Protein AF-A0A7J4LS23-F1 (afdb_monomer_lite)

Foldseek 3Di:
DDDDDPDPPPPDADDLVNLVVLLVCLVPDLDQDDDDPCNVVNLVVVLVVLVVVLVVPVVDDDDPVVNVVSVVSSVVSVVSVVSSVVSNVVSVVVVD

Sequence (96 aa):
MAETPSKQEKEWHISYELLFEILRREKNREDLQQLEPDFFGSVFDYLNTLYTELRQMHEEPNSDDEIEKIQLKIQNLKKMVRDLYSRREKKLVGLA

Secondary structure (DSSP, 8-state):
---------------HHHHHHHHHHHHH-SSPPP--TTHHHHHHHHHHHHHHHHHHHHHS---HHHHHHHHHHHHHHHHHHHHHHHHHHHHHHHT-

pLDDT: mean 85.57, std 15.62, range [40.94, 96.81]

Structure (mmCIF, N/CA/C/O backbone):
data_AF-A0A7J4LS23-F1
#
_entry.id   AF-A0A7J4LS23-F1
#
loop_
_atom_site.group_PDB
_atom_site.id
_atom_site.type_symbol
_atom_site.label_atom_id
_atom_site.label_alt_id
_atom_site.label_comp_id
_atom_site.label_asym_id
_atom_site.label_entity_id
_atom_site.label_seq_id
_atom_site.pdbx_PDB_ins_code
_atom_site.Cartn_x
_atom_site.Cartn_y
_atom_site.Cartn_z
_atom_site.occupancy
_atom_site.B_iso_or_equiv
_atom_site.auth_seq_id
_atom_site.auth_comp_id
_atom_site.auth_asym_id
_atom_site.auth_atom_id
_atom_site.pdbx_PDB_model_num
ATOM 1 N N . MET A 1 1 ? -44.861 1.113 -9.446 1.00 45.44 1 MET A N 1
ATOM 2 C CA . MET A 1 1 ? -43.799 0.135 -9.120 1.00 45.44 1 MET A CA 1
ATOM 3 C C . MET A 1 1 ? -42.531 0.946 -8.949 1.00 45.44 1 MET A C 1
ATOM 5 O O . MET A 1 1 ? -42.288 1.800 -9.786 1.00 45.44 1 MET A O 1
ATOM 9 N N . ALA A 1 2 ? -41.865 0.814 -7.803 1.00 44.03 2 ALA A N 1
ATOM 10 C CA . ALA A 1 2 ? -40.810 1.725 -7.371 1.00 44.03 2 ALA A CA 1
ATOM 11 C C . ALA A 1 2 ? -39.610 1.698 -8.328 1.00 44.03 2 ALA A C 1
ATOM 13 O O . ALA A 1 2 ? -39.076 0.631 -8.623 1.00 44.03 2 ALA A O 1
ATOM 14 N N . GLU A 1 3 ? -39.203 2.876 -8.792 1.00 44.34 3 GLU A N 1
ATOM 15 C CA . GLU A 1 3 ? -37.918 3.096 -9.443 1.00 44.34 3 GLU A CA 1
ATOM 16 C C . GLU A 1 3 ? -36.834 2.938 -8.374 1.00 44.34 3 GLU A C 1
ATOM 18 O O . GLU A 1 3 ? -36.706 3.754 -7.461 1.00 44.34 3 GLU A O 1
ATOM 23 N N . THR A 1 4 ? -36.090 1.838 -8.434 1.00 49.94 4 THR A N 1
ATOM 24 C CA . THR A 1 4 ? -34.881 1.668 -7.630 1.00 49.94 4 THR A CA 1
ATOM 25 C C . THR A 1 4 ? -33.860 2.700 -8.117 1.00 49.94 4 THR A C 1
ATOM 27 O O . THR A 1 4 ? -33.508 2.661 -9.299 1.00 49.94 4 THR A O 1
ATOM 30 N N . PRO A 1 5 ? -33.368 3.626 -7.276 1.00 46.44 5 PRO A N 1
ATOM 31 C CA . PRO A 1 5 ? -32.369 4.580 -7.721 1.00 46.44 5 PRO A CA 1
ATOM 32 C C . PRO A 1 5 ? -31.074 3.827 -8.036 1.00 46.44 5 PRO A C 1
ATOM 34 O O . PRO A 1 5 ? -30.532 3.101 -7.199 1.00 46.44 5 PRO A O 1
ATOM 37 N N . SER A 1 6 ? -30.621 4.001 -9.278 1.00 40.94 6 SER A N 1
ATOM 38 C CA . SER A 1 6 ? -29.304 3.621 -9.778 1.00 40.94 6 SER A CA 1
ATOM 39 C C . SER A 1 6 ? -28.237 4.016 -8.756 1.00 40.94 6 SER A C 1
ATOM 41 O O . SER A 1 6 ? -28.058 5.200 -8.456 1.00 40.94 6 SER A O 1
ATOM 43 N N . LYS A 1 7 ? -27.561 3.015 -8.177 1.00 45.06 7 LYS A N 1
ATOM 44 C CA . LYS A 1 7 ? -26.350 3.241 -7.390 1.00 45.06 7 LYS A CA 1
ATOM 45 C C . LYS A 1 7 ? -25.340 3.862 -8.341 1.00 45.06 7 LYS A C 1
ATOM 47 O O . LYS A 1 7 ? -24.823 3.179 -9.214 1.00 45.06 7 LYS A O 1
ATOM 52 N N . GLN A 1 8 ? -25.096 5.156 -8.172 1.00 43.16 8 GLN A N 1
ATOM 53 C CA . GLN A 1 8 ? -23.963 5.828 -8.782 1.00 43.16 8 GLN A CA 1
ATOM 54 C C . GLN A 1 8 ? -22.708 5.051 -8.379 1.00 43.16 8 GLN A C 1
ATOM 56 O O . GLN A 1 8 ? -22.311 5.072 -7.212 1.00 43.16 8 GLN A O 1
ATOM 61 N N . GLU A 1 9 ? -22.137 4.316 -9.330 1.00 43.31 9 GLU A N 1
ATOM 62 C CA . GLU A 1 9 ? -20.807 3.737 -9.220 1.00 43.31 9 GLU A CA 1
ATOM 63 C C . GLU A 1 9 ? -19.846 4.915 -9.078 1.00 43.31 9 GLU A C 1
ATOM 65 O O . GLU A 1 9 ? -19.485 5.587 -10.042 1.00 43.31 9 GLU A O 1
ATOM 70 N N . LYS A 1 10 ? -19.523 5.263 -7.831 1.00 48.62 10 LYS A N 1
ATOM 71 C CA . LYS A 1 10 ? -18.436 6.190 -7.551 1.00 48.62 10 LYS A CA 1
ATOM 72 C C . LYS A 1 10 ? -17.182 5.515 -8.080 1.00 48.62 10 LYS A C 1
ATOM 74 O O . LYS A 1 10 ? -16.758 4.504 -7.530 1.00 48.62 10 LYS A O 1
ATOM 79 N N . GLU A 1 11 ? -16.629 6.076 -9.145 1.00 53.56 11 GLU A N 1
ATOM 80 C CA . GLU A 1 11 ? -15.353 5.677 -9.719 1.00 53.56 11 GLU A CA 1
ATOM 81 C C . GLU A 1 11 ? -14.256 5.891 -8.663 1.00 53.56 11 GLU A C 1
ATOM 83 O O . GLU A 1 11 ? -13.698 6.977 -8.496 1.00 53.56 11 GLU A O 1
ATOM 88 N N . TRP A 1 12 ? -14.017 4.867 -7.850 1.00 60.59 12 TRP A N 1
ATOM 89 C CA . TRP A 1 12 ? -13.024 4.888 -6.791 1.00 60.59 12 TRP A CA 1
ATOM 90 C C . TRP A 1 12 ? -11.712 4.344 -7.349 1.00 60.59 12 TRP A C 1
ATOM 92 O O . TRP A 1 12 ? -11.537 3.141 -7.512 1.00 60.59 12 TRP A O 1
ATOM 102 N N . HIS A 1 13 ? -10.778 5.245 -7.644 1.00 73.94 13 HIS A N 1
ATOM 103 C CA . HIS A 1 13 ? -9.447 4.878 -8.114 1.00 73.94 13 HIS A CA 1
ATOM 104 C C . HIS A 1 13 ? -8.442 4.955 -6.968 1.00 73.94 13 HIS A C 1
ATOM 106 O O . HIS A 1 13 ? -8.238 6.0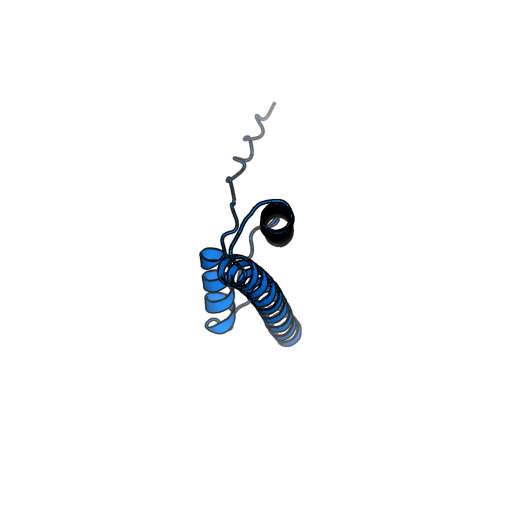14 -6.368 1.00 73.94 13 HIS A O 1
ATOM 112 N N . ILE A 1 14 ? -7.781 3.834 -6.672 1.00 85.44 14 ILE A N 1
ATOM 113 C CA . ILE A 1 14 ? -6.695 3.819 -5.696 1.00 85.44 14 ILE A CA 1
ATOM 114 C C . ILE A 1 14 ? -5.412 4.367 -6.305 1.00 85.44 14 ILE A C 1
ATOM 116 O O . ILE A 1 14 ? -4.941 3.922 -7.346 1.00 85.44 14 ILE A O 1
ATOM 120 N N . SER A 1 15 ? -4.824 5.324 -5.593 1.00 88.88 15 SER A N 1
ATOM 121 C CA . SER A 1 15 ? -3.487 5.841 -5.845 1.00 88.88 15 SER A CA 1
ATOM 122 C C . SER A 1 15 ? -2.591 5.596 -4.633 1.00 88.88 15 SER A C 1
ATOM 124 O O . SER A 1 15 ? -3.058 5.364 -3.512 1.00 88.88 15 SER A O 1
ATOM 126 N N . TYR A 1 16 ? -1.277 5.680 -4.848 1.00 87.56 16 TYR A N 1
ATOM 127 C CA . TYR A 1 16 ? -0.298 5.600 -3.765 1.00 87.56 16 TYR A CA 1
ATOM 128 C C . TYR A 1 16 ? -0.563 6.650 -2.669 1.00 87.56 16 TYR A C 1
ATOM 130 O O . TYR A 1 16 ? -0.513 6.340 -1.480 1.00 87.56 16 TYR A O 1
ATOM 138 N N . GLU A 1 17 ? -0.896 7.878 -3.070 1.00 89.44 17 GLU A N 1
ATOM 139 C CA . GLU A 1 17 ? -1.211 8.992 -2.169 1.00 89.44 17 GLU A CA 1
ATOM 140 C C . GLU A 1 17 ? -2.480 8.726 -1.357 1.00 89.44 17 GLU A C 1
ATOM 142 O O . GLU A 1 17 ? -2.496 8.928 -0.142 1.00 89.44 17 GLU A O 1
ATOM 147 N N . LEU A 1 18 ? -3.528 8.207 -2.004 1.00 91.38 18 LEU A N 1
ATOM 148 C CA . LEU A 1 18 ? -4.779 7.875 -1.331 1.00 91.38 18 LEU A CA 1
ATOM 149 C C . LEU A 1 18 ? -4.572 6.774 -0.286 1.00 91.38 18 LEU A C 1
ATOM 151 O O . LEU A 1 18 ? -5.047 6.896 0.842 1.00 91.38 18 LEU A O 1
ATOM 155 N N . LEU A 1 19 ? -3.824 5.721 -0.629 1.00 91.69 19 LEU A N 1
ATOM 156 C CA . LEU A 1 19 ? -3.503 4.647 0.310 1.00 91.69 19 LEU A CA 1
ATOM 157 C C . LEU A 1 19 ? -2.685 5.163 1.501 1.00 91.69 19 LEU A C 1
ATOM 159 O O . LEU A 1 19 ? -2.936 4.764 2.642 1.00 91.69 19 LEU A O 1
ATOM 163 N N . PHE A 1 20 ? -1.738 6.068 1.252 1.00 91.44 20 PHE A N 1
ATOM 164 C CA . PHE A 1 20 ? -0.972 6.715 2.311 1.00 91.44 20 PHE A CA 1
ATOM 165 C C . PHE A 1 20 ? -1.875 7.530 3.245 1.00 91.44 20 PHE A C 1
ATOM 167 O O . PHE A 1 20 ? -1.781 7.387 4.465 1.00 91.44 20 PHE A O 1
ATOM 174 N N . GLU A 1 21 ? -2.784 8.338 2.699 1.00 91.94 21 GLU A N 1
ATOM 175 C CA . GLU A 1 21 ? -3.723 9.138 3.487 1.00 91.94 21 GLU A CA 1
ATOM 176 C C . GLU A 1 21 ? -4.698 8.267 4.292 1.00 91.94 21 GLU A C 1
ATOM 178 O O . GLU A 1 21 ? -4.956 8.549 5.464 1.00 91.94 21 GLU A O 1
ATOM 183 N N . ILE A 1 22 ? -5.181 7.160 3.722 1.00 92.25 22 ILE A N 1
ATOM 184 C CA . ILE A 1 22 ? -6.013 6.180 4.436 1.00 92.25 22 ILE A CA 1
ATOM 185 C C . ILE A 1 22 ? -5.235 5.567 5.602 1.00 92.25 22 ILE A C 1
ATOM 187 O O . ILE A 1 22 ? -5.715 5.574 6.737 1.00 92.25 22 ILE A O 1
ATOM 191 N N . LEU A 1 23 ? -4.005 5.106 5.361 1.00 92.88 23 LEU A N 1
ATOM 192 C CA . LEU A 1 23 ? -3.146 4.565 6.412 1.00 92.88 23 LEU A CA 1
ATOM 193 C C . LEU A 1 23 ? -2.837 5.608 7.494 1.00 92.88 23 LEU A C 1
ATOM 195 O O . LEU A 1 23 ? -2.814 5.285 8.681 1.00 92.88 23 LEU A O 1
ATOM 199 N N . ARG A 1 24 ? -2.600 6.864 7.110 1.00 93.19 24 ARG A N 1
ATOM 200 C CA . ARG A 1 24 ? -2.361 7.973 8.039 1.00 93.19 24 ARG A CA 1
ATOM 201 C C . ARG A 1 24 ? -3.582 8.241 8.917 1.00 93.19 24 ARG A C 1
ATOM 203 O O . ARG A 1 24 ? -3.431 8.412 10.125 1.00 93.19 24 ARG A O 1
ATOM 210 N N . ARG A 1 25 ? -4.787 8.243 8.344 1.00 92.44 25 ARG A N 1
ATOM 211 C CA . ARG A 1 25 ? -6.039 8.378 9.106 1.00 92.44 25 ARG A CA 1
ATOM 212 C C . ARG A 1 25 ? -6.233 7.207 10.060 1.00 92.44 25 ARG A C 1
ATOM 214 O O . ARG A 1 25 ? -6.521 7.439 11.228 1.00 92.44 25 ARG A O 1
ATOM 221 N N . GLU A 1 26 ? -5.987 5.981 9.602 1.00 91.19 26 GLU A N 1
ATOM 222 C CA . GLU A 1 26 ? -6.050 4.784 10.448 1.00 91.19 26 GLU A CA 1
ATOM 223 C C . GLU A 1 26 ? -5.057 4.852 11.619 1.00 91.19 26 GLU A C 1
ATOM 225 O O . GLU A 1 26 ? -5.357 4.386 12.715 1.00 91.19 26 GLU A O 1
ATOM 230 N N . LYS A 1 27 ? -3.878 5.451 11.406 1.00 89.44 27 LYS A N 1
ATOM 231 C CA . LYS A 1 27 ? -2.851 5.659 12.438 1.00 89.44 27 LYS A CA 1
ATOM 232 C C . LYS A 1 27 ? -3.248 6.686 13.494 1.00 89.44 27 LYS A C 1
ATOM 234 O O . LYS A 1 27 ? -2.961 6.466 14.664 1.00 89.44 27 LYS A O 1
ATOM 239 N N . ASN A 1 28 ? -3.830 7.803 13.070 1.00 90.56 28 ASN A N 1
ATOM 240 C CA . ASN A 1 28 ? -4.020 8.975 13.928 1.00 90.56 28 ASN A CA 1
ATOM 241 C C . ASN A 1 28 ? -5.352 8.978 14.679 1.00 90.56 28 ASN A C 1
ATOM 243 O O . ASN A 1 28 ? -5.527 9.762 15.605 1.00 90.56 28 ASN A O 1
ATOM 247 N N . ARG A 1 29 ? -6.302 8.153 14.245 1.00 88.31 29 ARG A N 1
ATOM 248 C CA . ARG A 1 29 ? -7.626 8.038 14.848 1.00 88.31 29 ARG A CA 1
ATOM 249 C C . ARG A 1 29 ? -7.707 6.766 15.672 1.00 88.31 29 ARG A C 1
ATOM 251 O O . ARG A 1 29 ? -7.214 5.731 15.227 1.00 88.31 29 ARG A O 1
ATOM 258 N N . GLU A 1 30 ? -8.314 6.835 16.849 1.00 81.50 30 GLU A N 1
ATOM 259 C CA . GLU A 1 30 ? -8.515 5.659 17.704 1.00 81.50 30 GLU A CA 1
ATOM 260 C C . GLU A 1 30 ? -9.660 4.785 17.181 1.00 81.50 30 GLU A C 1
ATOM 262 O O . GLU A 1 30 ? -9.567 3.559 17.202 1.00 81.50 30 GLU A O 1
ATOM 267 N N . ASP A 1 31 ? -10.688 5.408 16.602 1.00 84.38 31 ASP A N 1
ATOM 268 C CA . ASP A 1 31 ? -11.825 4.740 15.985 1.00 84.38 31 ASP A CA 1
ATOM 269 C C . ASP A 1 31 ? -11.440 4.007 14.691 1.00 84.38 31 ASP A C 1
ATOM 271 O O . ASP A 1 31 ? -10.549 4.415 13.927 1.00 84.38 31 ASP A O 1
ATOM 275 N N . LEU A 1 32 ? -12.127 2.890 14.442 1.00 86.94 32 LEU A N 1
ATOM 276 C CA . LEU A 1 32 ? -11.991 2.122 13.211 1.00 86.94 32 LEU A CA 1
ATOM 277 C C . LEU A 1 32 ? -12.553 2.936 12.045 1.00 86.94 32 LEU A C 1
ATOM 279 O O . LEU A 1 32 ? -13.739 3.254 12.012 1.00 86.94 32 LEU A O 1
ATOM 283 N N . GLN A 1 33 ? -11.706 3.249 11.066 1.00 89.25 33 GLN A N 1
ATOM 284 C CA . GLN A 1 33 ? -12.137 4.066 9.935 1.00 89.25 33 GLN A CA 1
ATOM 285 C C . GLN A 1 33 ? -13.009 3.259 8.970 1.00 89.25 33 GLN A C 1
ATOM 287 O O . GLN A 1 33 ? -12.776 2.068 8.741 1.00 89.25 33 GLN A O 1
ATOM 292 N N . GLN A 1 34 ? -13.998 3.902 8.357 1.00 87.88 34 GLN A N 1
ATOM 293 C CA . GLN A 1 34 ? -14.737 3.280 7.266 1.00 87.88 34 GLN A CA 1
ATOM 294 C C . GLN A 1 34 ? -13.845 3.213 6.020 1.00 87.88 34 GLN A C 1
ATOM 296 O O . GLN A 1 34 ? -13.195 4.193 5.659 1.00 87.88 34 GLN A O 1
ATOM 301 N N . LEU A 1 35 ? -13.806 2.042 5.388 1.00 89.44 35 LEU A N 1
ATOM 302 C CA . LEU A 1 35 ? -13.216 1.858 4.066 1.00 89.44 35 LEU A CA 1
ATOM 303 C C . LEU A 1 35 ? -14.344 1.715 3.051 1.00 89.44 35 LEU A C 1
ATOM 305 O O . LEU A 1 35 ? -15.429 1.238 3.393 1.00 89.44 35 LEU A O 1
ATOM 309 N N . GLU A 1 36 ? -14.074 2.114 1.812 1.00 88.44 36 GLU A N 1
ATOM 310 C CA . GLU A 1 36 ? -14.975 1.809 0.705 1.00 88.44 36 GLU A CA 1
ATOM 311 C C . GLU A 1 36 ? -15.130 0.283 0.564 1.00 88.44 36 GLU A C 1
ATOM 313 O O . GLU A 1 36 ? -14.152 -0.445 0.775 1.00 88.44 36 GLU A O 1
ATOM 318 N N . PRO A 1 37 ? -16.326 -0.228 0.217 1.00 86.12 37 PRO A N 1
ATOM 319 C CA . PRO A 1 37 ? -16.582 -1.668 0.143 1.00 86.12 37 PRO A CA 1
ATOM 320 C C . PRO A 1 37 ? -15.613 -2.427 -0.771 1.00 86.12 37 PRO A C 1
ATOM 322 O O . PRO A 1 37 ? -15.233 -3.551 -0.453 1.00 86.12 37 PRO A O 1
ATOM 325 N N . ASP A 1 38 ? -15.185 -1.797 -1.866 1.00 88.94 38 ASP A N 1
ATOM 326 C CA . ASP A 1 38 ? -14.264 -2.379 -2.848 1.00 88.94 38 ASP A CA 1
ATOM 327 C C . ASP A 1 38 ? -12.790 -1.997 -2.613 1.00 88.94 38 ASP A C 1
ATOM 329 O O . ASP A 1 38 ? -11.925 -2.248 -3.443 1.00 88.94 38 ASP A O 1
ATOM 333 N N . PHE A 1 39 ? -12.453 -1.413 -1.458 1.00 90.94 39 PHE A N 1
ATOM 334 C CA . PHE A 1 39 ? -11.110 -0.885 -1.202 1.00 90.94 39 PHE A CA 1
ATOM 335 C C . PHE A 1 39 ? -9.989 -1.888 -1.523 1.00 90.94 39 PHE A C 1
ATOM 337 O O . PHE A 1 39 ? -9.027 -1.541 -2.203 1.00 90.94 39 PHE A O 1
ATOM 344 N N . PHE A 1 40 ? -10.099 -3.135 -1.055 1.00 89.38 40 PHE A N 1
ATOM 345 C CA . PHE A 1 40 ? -9.066 -4.144 -1.307 1.00 89.38 40 PHE A CA 1
ATOM 346 C C . PHE A 1 40 ? -9.036 -4.620 -2.765 1.00 89.38 40 PHE A C 1
ATOM 348 O O . PHE A 1 40 ? -7.948 -4.931 -3.250 1.00 89.38 40 PHE A O 1
ATOM 355 N N . GLY A 1 41 ? -10.183 -4.635 -3.455 1.00 91.50 41 GLY A N 1
ATOM 356 C CA . GLY A 1 41 ? -10.262 -4.900 -4.893 1.00 91.50 41 GLY A CA 1
ATOM 357 C C . GLY A 1 41 ? -9.497 -3.834 -5.670 1.00 91.50 41 GLY A C 1
ATOM 358 O O . GLY A 1 41 ? -8.522 -4.142 -6.353 1.00 91.50 41 GLY A O 1
ATOM 359 N N . SER A 1 42 ? -9.794 -2.561 -5.406 1.00 91.00 42 SER A N 1
ATOM 360 C CA . SER A 1 42 ? -9.097 -1.445 -6.049 1.00 91.00 42 SER A CA 1
ATOM 361 C C . SER A 1 42 ? -7.593 -1.394 -5.713 1.00 91.00 42 SER A C 1
ATOM 363 O O . SER A 1 42 ? -6.787 -0.961 -6.537 1.00 91.00 42 SER A O 1
ATOM 365 N N . VAL A 1 43 ? -7.167 -1.845 -4.518 1.00 92.81 43 VAL A N 1
ATOM 366 C CA . VAL A 1 43 ? -5.731 -1.962 -4.178 1.00 92.81 43 VAL A CA 1
ATOM 367 C C . VAL A 1 43 ? -5.074 -3.043 -5.030 1.00 92.81 43 VAL A C 1
ATOM 369 O O . VAL A 1 43 ? -3.948 -2.860 -5.496 1.00 92.81 43 VAL A O 1
ATOM 372 N N . PHE A 1 44 ? -5.744 -4.184 -5.181 1.00 93.19 44 PHE A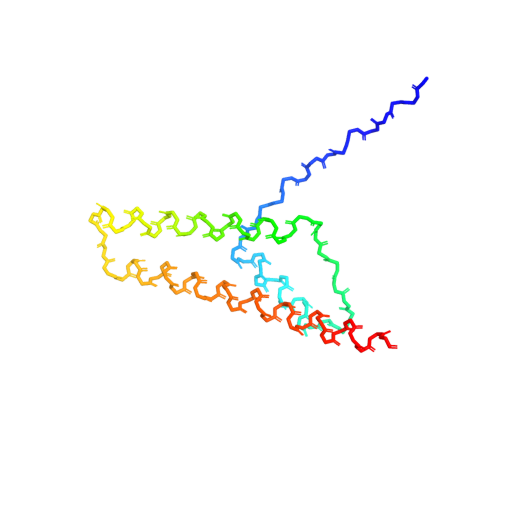 N 1
ATOM 373 C CA . PHE A 1 44 ? -5.238 -5.306 -5.958 1.00 93.19 44 PHE A CA 1
ATOM 374 C C . PHE A 1 44 ? -5.078 -4.927 -7.432 1.00 93.19 44 PHE A C 1
ATOM 376 O O . PHE A 1 44 ? -4.018 -5.173 -8.007 1.00 93.19 44 PHE A O 1
ATOM 383 N N . ASP A 1 45 ? -6.066 -4.242 -8.002 1.00 93.44 45 ASP A N 1
ATOM 384 C CA . ASP A 1 45 ? -6.000 -3.743 -9.375 1.00 93.44 45 ASP A CA 1
ATOM 385 C C . ASP A 1 45 ? -4.852 -2.750 -9.552 1.00 93.44 45 ASP A C 1
ATOM 387 O O . ASP A 1 45 ? -4.058 -2.868 -10.487 1.00 93.44 45 ASP A O 1
ATOM 391 N N . TYR A 1 46 ? -4.671 -1.833 -8.597 1.00 93.00 46 TYR A N 1
ATOM 392 C CA . TYR A 1 46 ? -3.543 -0.908 -8.631 1.00 93.00 46 TYR A CA 1
ATOM 393 C C . TYR A 1 46 ? -2.184 -1.622 -8.544 1.00 93.00 46 TYR A C 1
ATOM 395 O O . TYR A 1 46 ? -1.252 -1.269 -9.267 1.00 93.00 46 TYR A O 1
ATOM 403 N N . LEU A 1 47 ? -2.058 -2.661 -7.709 1.00 94.19 47 LEU A N 1
ATOM 404 C CA . LEU A 1 47 ? -0.852 -3.493 -7.664 1.00 94.19 47 LEU A CA 1
ATOM 405 C C . LEU A 1 47 ? -0.585 -4.186 -8.999 1.00 94.19 47 LEU A C 1
ATOM 407 O O . LEU A 1 47 ? 0.561 -4.199 -9.443 1.00 94.19 47 LEU A O 1
ATOM 411 N N . ASN A 1 48 ? -1.610 -4.752 -9.635 1.00 94.94 48 ASN A N 1
ATOM 412 C CA . ASN A 1 48 ? -1.463 -5.427 -10.924 1.00 94.94 48 ASN A CA 1
ATOM 413 C C . ASN A 1 48 ? -1.013 -4.469 -12.024 1.00 94.94 48 ASN A C 1
ATOM 415 O O . ASN A 1 48 ? -0.153 -4.836 -12.826 1.00 94.94 48 ASN A O 1
ATOM 419 N N . THR A 1 49 ? -1.523 -3.237 -12.027 1.00 94.88 49 THR A N 1
ATOM 420 C CA . THR A 1 49 ? -1.047 -2.186 -12.933 1.00 94.88 49 THR A CA 1
ATOM 421 C C . THR A 1 49 ? 0.449 -1.938 -12.743 1.00 94.88 49 THR A C 1
ATOM 423 O O . THR A 1 49 ? 1.190 -1.957 -13.721 1.00 94.88 49 THR A O 1
ATOM 426 N N . LEU A 1 50 ? 0.925 -1.821 -11.497 1.00 93.88 50 LEU A N 1
ATOM 427 C CA . LEU A 1 50 ? 2.355 -1.628 -11.213 1.00 93.88 50 LEU A CA 1
ATOM 428 C C . LEU A 1 50 ? 3.217 -2.839 -11.607 1.00 93.88 50 LEU A C 1
ATOM 430 O O . LEU A 1 50 ? 4.335 -2.666 -12.082 1.00 93.88 50 LEU A O 1
ATOM 434 N N . TYR A 1 51 ? 2.732 -4.072 -11.423 1.00 96.00 51 TYR A N 1
ATOM 435 C CA . TYR A 1 51 ? 3.459 -5.261 -11.891 1.00 96.00 51 TYR A CA 1
ATOM 436 C C . TYR A 1 51 ? 3.489 -5.364 -13.418 1.00 96.00 51 TYR A C 1
ATOM 438 O O . TYR A 1 51 ? 4.472 -5.849 -13.974 1.00 96.00 51 TYR A O 1
ATOM 446 N N . THR A 1 52 ? 2.427 -4.921 -14.090 1.00 95.56 52 THR A N 1
ATOM 447 C CA . THR A 1 52 ? 2.368 -4.876 -15.555 1.00 95.56 52 THR A CA 1
ATOM 448 C C . THR A 1 52 ? 3.359 -3.849 -16.092 1.00 95.56 52 THR A C 1
ATOM 450 O O . THR A 1 52 ? 4.144 -4.185 -16.972 1.00 95.56 52 THR A O 1
ATOM 453 N N . GLU A 1 53 ? 3.395 -2.654 -15.495 1.00 93.94 53 GLU A N 1
ATOM 454 C CA . GLU A 1 53 ? 4.391 -1.612 -15.777 1.00 93.94 53 GLU A CA 1
ATOM 455 C C . GLU A 1 53 ? 5.815 -2.141 -15.560 1.00 93.94 53 GLU A C 1
ATOM 457 O O . GLU A 1 53 ? 6.652 -2.049 -16.452 1.00 93.94 53 GLU A O 1
ATOM 462 N N . LEU A 1 54 ? 6.076 -2.801 -14.426 1.00 95.19 54 LEU A N 1
ATOM 463 C CA . LEU A 1 54 ? 7.382 -3.401 -14.146 1.00 95.19 54 LEU A CA 1
ATOM 464 C C . LEU A 1 54 ? 7.781 -4.449 -15.195 1.00 95.19 54 LEU A C 1
ATOM 466 O O . LEU A 1 54 ? 8.934 -4.494 -15.613 1.00 95.19 54 LEU A O 1
ATOM 470 N N . ARG A 1 55 ? 6.844 -5.304 -15.625 1.00 94.56 55 ARG A N 1
ATOM 471 C CA . ARG A 1 55 ? 7.108 -6.299 -16.673 1.00 94.56 55 ARG A CA 1
ATOM 472 C C . ARG A 1 55 ? 7.452 -5.618 -17.998 1.00 94.56 55 ARG A C 1
ATOM 474 O O . ARG A 1 55 ? 8.434 -6.010 -18.614 1.00 94.56 55 ARG A O 1
ATOM 481 N N . GLN A 1 56 ? 6.685 -4.609 -18.405 1.00 94.00 56 GLN A N 1
ATOM 482 C CA . GLN A 1 56 ? 6.949 -3.847 -19.630 1.00 94.00 56 GLN A CA 1
ATOM 483 C C . GLN A 1 56 ? 8.319 -3.168 -19.574 1.00 94.00 56 GLN A C 1
ATOM 485 O O . GLN A 1 56 ? 9.082 -3.240 -20.532 1.00 94.00 56 GLN A O 1
ATOM 490 N N . MET A 1 57 ? 8.687 -2.613 -18.416 1.00 92.88 57 MET A N 1
ATOM 491 C CA . MET A 1 57 ? 10.003 -2.009 -18.218 1.00 92.88 57 MET A CA 1
ATOM 492 C C . MET A 1 57 ? 11.165 -2.994 -18.386 1.00 92.88 57 MET A C 1
ATOM 494 O O . MET A 1 57 ? 12.251 -2.586 -18.781 1.00 92.88 57 MET A O 1
ATOM 498 N N . HIS A 1 58 ? 10.951 -4.283 -18.106 1.00 89.56 58 HIS A N 1
ATOM 499 C CA . HIS A 1 58 ? 11.945 -5.328 -18.361 1.00 89.56 58 HIS A CA 1
ATOM 500 C C . HIS A 1 58 ? 12.017 -5.764 -19.835 1.00 89.56 58 HIS A C 1
ATOM 502 O O . HIS A 1 58 ? 13.018 -6.355 -20.238 1.00 89.56 58 HIS A O 1
ATOM 508 N N . GLU A 1 59 ? 10.968 -5.521 -20.625 1.00 90.38 59 GLU A N 1
ATOM 509 C CA . GLU A 1 59 ? 10.893 -5.875 -22.051 1.00 90.38 59 GLU A CA 1
ATOM 510 C C . GLU A 1 59 ? 11.421 -4.747 -22.961 1.00 90.38 59 GLU A C 1
ATOM 512 O O . GLU A 1 59 ? 11.855 -5.007 -24.085 1.00 90.38 59 GLU A O 1
ATOM 517 N N . GLU A 1 60 ? 11.437 -3.507 -22.467 1.00 90.06 60 GLU A N 1
ATOM 518 C CA . GLU A 1 60 ? 11.893 -2.304 -23.170 1.00 90.06 60 GLU A CA 1
ATOM 519 C C . GLU A 1 60 ? 13.223 -1.762 -22.603 1.00 90.06 60 GLU A C 1
ATOM 521 O O . GLU A 1 60 ? 13.560 -2.035 -21.449 1.00 90.06 60 GLU A O 1
ATOM 526 N N . PRO A 1 61 ? 14.000 -0.965 -23.368 1.00 86.81 61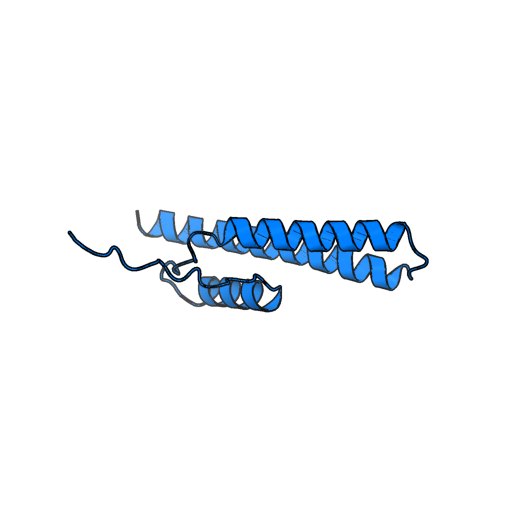 PRO A N 1
ATOM 527 C CA . PRO A 1 61 ? 15.209 -0.336 -22.850 1.00 86.81 61 PRO A CA 1
ATOM 528 C C . PRO A 1 61 ? 14.858 0.740 -21.811 1.00 86.81 61 PRO A C 1
ATOM 530 O O . PRO A 1 61 ? 14.600 1.890 -22.157 1.00 86.81 61 PRO A O 1
ATOM 533 N N . ASN A 1 62 ? 14.875 0.353 -20.537 1.00 91.25 62 ASN A N 1
ATOM 534 C CA . ASN A 1 62 ? 14.731 1.233 -19.379 1.00 91.25 62 ASN A CA 1
ATOM 535 C C . ASN A 1 62 ? 16.017 1.222 -18.552 1.00 91.25 62 ASN A C 1
ATOM 537 O O . ASN A 1 62 ? 16.811 0.282 -18.629 1.00 91.25 62 ASN A O 1
ATOM 541 N N . SER A 1 63 ? 16.234 2.271 -17.760 1.00 91.69 63 SER A N 1
ATOM 542 C CA . SER A 1 63 ? 17.357 2.285 -16.822 1.00 91.69 63 SER A CA 1
ATOM 543 C C . SER A 1 63 ? 17.081 1.393 -15.608 1.00 91.69 63 SER A C 1
ATOM 545 O O . SER A 1 63 ? 15.940 1.281 -15.150 1.00 91.69 63 SER A O 1
ATOM 547 N N . ASP A 1 64 ? 18.136 0.807 -15.035 1.00 92.44 64 ASP A N 1
ATOM 548 C CA . ASP A 1 64 ? 18.035 0.042 -13.783 1.00 92.44 64 ASP A CA 1
ATOM 549 C C . ASP A 1 64 ? 17.422 0.895 -12.653 1.00 92.44 64 ASP A C 1
ATOM 551 O O . ASP A 1 64 ? 16.596 0.406 -11.881 1.00 92.44 64 ASP A O 1
ATOM 555 N N . ASP A 1 65 ? 17.734 2.197 -12.621 1.00 94.25 65 ASP A N 1
ATOM 556 C CA . ASP A 1 65 ? 17.182 3.162 -11.662 1.00 94.25 65 ASP A CA 1
ATOM 557 C C . ASP A 1 65 ? 15.651 3.317 -11.775 1.00 94.25 65 ASP A C 1
ATOM 559 O O . ASP A 1 65 ? 14.960 3.535 -10.777 1.00 94.25 65 ASP A O 1
ATOM 563 N N . GLU A 1 66 ? 15.086 3.261 -12.985 1.00 92.75 66 GLU A N 1
ATOM 564 C CA . GLU A 1 66 ? 13.634 3.344 -13.208 1.00 92.75 66 GLU A CA 1
ATOM 565 C C . GLU A 1 66 ? 12.924 2.068 -12.758 1.00 92.75 66 GLU A C 1
ATOM 567 O O . GLU A 1 66 ? 11.902 2.136 -12.065 1.00 92.75 66 GLU A O 1
ATOM 572 N N . ILE A 1 67 ? 13.514 0.914 -13.073 1.00 94.56 67 ILE A N 1
ATOM 573 C CA . ILE A 1 67 ? 13.030 -0.397 -12.635 1.00 94.56 67 ILE A CA 1
ATOM 574 C C . ILE A 1 67 ? 13.030 -0.466 -11.102 1.00 94.56 67 ILE A C 1
ATOM 576 O O . ILE A 1 67 ? 12.024 -0.849 -10.492 1.00 94.56 67 ILE A O 1
ATOM 580 N N . GLU A 1 68 ? 14.119 -0.039 -10.457 1.00 95.81 68 GLU A N 1
ATOM 581 C CA . GLU A 1 68 ? 14.239 -0.036 -8.998 1.00 95.81 68 GLU A CA 1
ATOM 582 C C . GLU A 1 68 ? 13.178 0.862 -8.340 1.00 95.81 68 GLU A C 1
ATOM 584 O O . GLU A 1 68 ? 12.559 0.471 -7.344 1.00 95.81 68 GLU A O 1
ATOM 589 N N . LYS A 1 69 ? 12.876 2.033 -8.920 1.00 94.69 69 LYS A N 1
ATOM 590 C CA . LYS A 1 69 ? 11.819 2.927 -8.408 1.00 94.69 69 LYS A CA 1
ATOM 591 C C . LYS A 1 69 ? 10.449 2.253 -8.390 1.00 94.69 69 LYS A C 1
ATOM 593 O O . LYS A 1 69 ? 9.727 2.374 -7.393 1.00 94.69 69 LYS A O 1
ATOM 598 N N . ILE A 1 70 ? 10.077 1.539 -9.454 1.00 94.88 70 ILE A N 1
ATOM 599 C CA . ILE A 1 70 ? 8.793 0.825 -9.510 1.00 94.88 70 ILE A CA 1
ATOM 600 C C . ILE A 1 70 ? 8.775 -0.349 -8.530 1.00 94.88 70 ILE A C 1
ATOM 602 O O . ILE A 1 70 ? 7.799 -0.516 -7.790 1.00 94.88 70 ILE A O 1
ATOM 606 N N . GLN A 1 71 ? 9.865 -1.111 -8.432 1.00 95.94 71 GLN A N 1
ATOM 607 C CA . GLN A 1 71 ? 9.983 -2.182 -7.439 1.00 95.94 71 GLN A CA 1
ATOM 608 C C . GLN A 1 71 ? 9.825 -1.651 -6.008 1.00 95.94 71 GLN A C 1
ATOM 610 O O . GLN A 1 71 ? 9.055 -2.211 -5.218 1.00 95.94 71 GLN A O 1
ATOM 615 N N . LEU A 1 72 ? 10.480 -0.535 -5.681 1.00 96.06 72 LEU A N 1
ATOM 616 C CA . LEU A 1 72 ? 10.370 0.113 -4.377 1.00 96.06 72 LEU A CA 1
ATOM 617 C C . LEU A 1 72 ? 8.938 0.593 -4.108 1.00 96.06 72 LEU A C 1
ATOM 619 O O . LEU A 1 72 ? 8.411 0.402 -3.008 1.00 96.06 72 LEU A O 1
ATOM 623 N N . LYS A 1 73 ? 8.267 1.166 -5.113 1.00 93.75 73 LYS A N 1
ATOM 624 C CA . LYS A 1 73 ? 6.860 1.582 -5.016 1.00 93.75 73 LYS A CA 1
ATOM 625 C C . LYS A 1 73 ? 5.948 0.397 -4.692 1.00 93.75 73 LYS A C 1
ATOM 627 O O . LYS A 1 73 ? 5.133 0.500 -3.774 1.00 93.75 73 LYS A O 1
ATOM 632 N N . ILE A 1 74 ? 6.126 -0.741 -5.365 1.00 96.25 74 ILE A N 1
ATOM 633 C CA . ILE A 1 74 ? 5.384 -1.985 -5.101 1.00 96.25 74 ILE A CA 1
ATOM 634 C C . ILE A 1 74 ? 5.644 -2.491 -3.676 1.00 96.25 74 ILE A C 1
ATOM 636 O O . ILE A 1 74 ? 4.702 -2.833 -2.952 1.00 96.25 74 ILE A O 1
ATOM 640 N N . GLN A 1 75 ? 6.908 -2.532 -3.245 1.00 96.81 75 GLN A N 1
ATOM 641 C CA . GLN A 1 75 ? 7.275 -2.970 -1.895 1.00 96.81 75 GLN A CA 1
ATOM 642 C C . GLN A 1 75 ? 6.646 -2.082 -0.818 1.00 96.81 75 GLN A C 1
ATOM 644 O O . GLN A 1 75 ? 6.038 -2.588 0.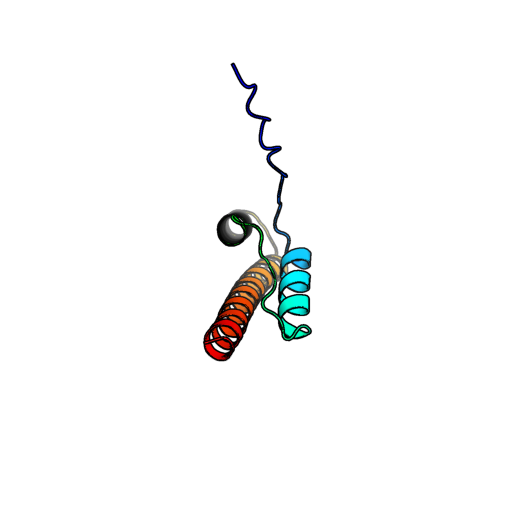133 1.00 96.81 75 GLN A O 1
ATOM 649 N N . ASN A 1 76 ? 6.735 -0.762 -0.990 1.00 95.25 76 ASN A N 1
ATOM 650 C CA . ASN A 1 76 ? 6.130 0.210 -0.088 1.00 95.25 76 ASN A CA 1
ATOM 651 C C . ASN A 1 76 ? 4.615 0.050 -0.038 1.00 95.25 76 ASN A C 1
ATOM 653 O O . ASN A 1 76 ? 4.032 0.075 1.046 1.00 95.25 76 ASN A O 1
ATOM 657 N N . LEU A 1 77 ? 3.979 -0.189 -1.184 1.00 94.12 77 LEU A N 1
ATOM 658 C CA . LEU A 1 77 ? 2.541 -0.380 -1.236 1.00 94.12 77 LEU A CA 1
ATOM 659 C C . LEU A 1 77 ? 2.100 -1.623 -0.461 1.00 94.12 77 LEU A C 1
ATOM 661 O O . LEU A 1 77 ? 1.230 -1.536 0.405 1.00 94.12 77 LEU A O 1
ATOM 665 N N . LYS A 1 78 ? 2.768 -2.761 -0.677 1.00 95.19 78 LYS A N 1
ATOM 666 C CA . LYS A 1 78 ? 2.524 -3.995 0.089 1.00 95.19 78 LYS A CA 1
ATOM 667 C C . LYS A 1 78 ? 2.702 -3.777 1.593 1.00 95.19 78 LYS A C 1
ATOM 669 O O . LYS A 1 78 ? 1.911 -4.288 2.388 1.00 95.19 78 LYS A O 1
ATOM 674 N N . LYS A 1 79 ? 3.721 -3.009 1.992 1.00 96.12 79 LYS A N 1
ATOM 675 C CA . LYS A 1 79 ? 3.957 -2.653 3.397 1.00 96.12 79 LYS A CA 1
ATOM 676 C C . LYS A 1 79 ? 2.819 -1.803 3.962 1.00 96.12 79 LYS A C 1
ATOM 678 O O . LYS A 1 79 ? 2.325 -2.118 5.039 1.00 96.12 79 LYS A O 1
ATOM 683 N N . MET A 1 80 ? 2.362 -0.785 3.233 1.00 94.19 80 MET A N 1
ATOM 684 C CA . MET A 1 80 ? 1.251 0.068 3.667 1.00 94.19 80 MET A CA 1
ATOM 685 C C . MET A 1 80 ? -0.047 -0.720 3.866 1.00 94.19 80 MET A C 1
ATOM 687 O O . MET A 1 80 ? -0.721 -0.528 4.874 1.00 94.19 80 MET A O 1
ATOM 691 N N . VAL A 1 81 ? -0.372 -1.637 2.950 1.00 93.94 81 VAL A N 1
ATOM 692 C CA . VAL A 1 81 ? -1.565 -2.495 3.056 1.00 93.94 81 VAL A CA 1
ATOM 693 C C . VAL A 1 81 ? -1.477 -3.415 4.273 1.00 93.94 81 VAL A C 1
ATOM 695 O O . VAL A 1 81 ? -2.444 -3.544 5.022 1.00 93.94 81 VAL A O 1
ATOM 698 N N . ARG A 1 82 ? -0.307 -4.022 4.510 1.00 95.50 82 ARG A N 1
ATOM 699 C CA . ARG A 1 82 ? -0.076 -4.862 5.693 1.00 95.50 82 ARG A CA 1
ATOM 700 C C . ARG A 1 82 ? -0.230 -4.063 6.985 1.00 95.50 82 ARG A C 1
ATOM 702 O O . ARG A 1 82 ? -0.939 -4.497 7.887 1.00 95.50 82 ARG A O 1
ATOM 709 N N . ASP A 1 83 ? 0.389 -2.887 7.055 1.00 95.00 83 ASP A N 1
ATOM 710 C CA . ASP A 1 83 ? 0.284 -1.994 8.209 1.00 9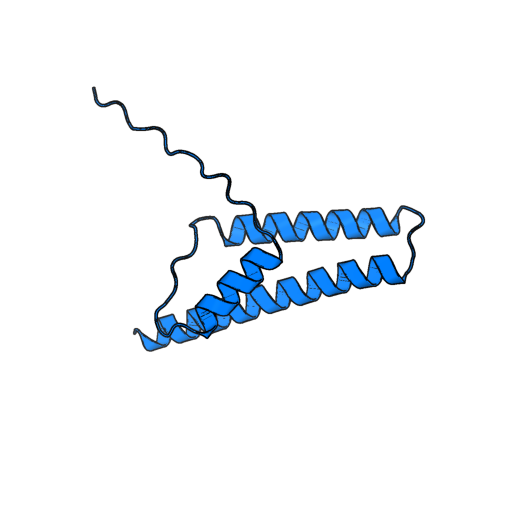5.00 83 ASP A CA 1
ATOM 711 C C . ASP A 1 83 ? -1.168 -1.568 8.461 1.00 95.00 83 ASP A C 1
ATOM 713 O O . ASP A 1 83 ? -1.592 -1.485 9.616 1.00 95.00 83 ASP A O 1
ATOM 717 N N . LEU A 1 84 ? -1.930 -1.302 7.394 1.00 94.12 84 LEU A N 1
ATOM 718 C CA . LEU A 1 84 ? -3.347 -0.964 7.479 1.00 94.12 84 LEU A CA 1
ATOM 719 C C . LEU A 1 84 ? -4.142 -2.127 8.079 1.00 94.12 84 LEU A C 1
ATOM 721 O O . LEU A 1 84 ? -4.850 -1.927 9.064 1.00 94.12 84 LEU A O 1
ATOM 725 N N . TYR A 1 85 ? -3.978 -3.338 7.538 1.00 93.81 85 TYR A N 1
ATOM 726 C CA . TYR A 1 85 ? -4.640 -4.542 8.043 1.00 93.81 85 TYR A CA 1
ATOM 727 C C . TYR A 1 85 ? -4.350 -4.763 9.533 1.00 93.81 85 TYR A C 1
ATOM 729 O O . TYR A 1 85 ? -5.278 -4.826 10.337 1.00 93.81 85 TYR A O 1
ATOM 737 N N . SER A 1 86 ? -3.073 -4.783 9.928 1.00 93.50 86 SER A N 1
ATOM 738 C CA . SER A 1 86 ? -2.681 -5.037 11.320 1.00 93.50 86 SER A CA 1
ATOM 739 C C . SER A 1 86 ? -3.203 -3.978 12.294 1.00 93.50 86 SER A C 1
ATOM 741 O O . SER A 1 86 ? -3.477 -4.277 13.454 1.00 93.50 86 SER A O 1
ATOM 743 N N . ARG A 1 87 ? -3.338 -2.719 11.861 1.00 92.94 87 ARG A N 1
ATOM 744 C CA . ARG A 1 87 ? -3.915 -1.656 12.701 1.00 92.94 87 ARG A CA 1
ATOM 745 C C . ARG A 1 87 ? -5.414 -1.825 12.872 1.00 92.94 87 ARG A C 1
ATOM 747 O O . ARG A 1 87 ? -5.906 -1.697 13.990 1.00 92.94 87 ARG A O 1
ATOM 754 N N . ARG A 1 88 ? -6.119 -2.137 11.787 1.00 92.81 88 ARG A N 1
ATOM 755 C CA . ARG A 1 88 ? -7.561 -2.395 11.821 1.00 92.81 88 ARG A CA 1
ATOM 756 C C . ARG A 1 88 ? -7.890 -3.603 12.685 1.00 92.81 88 ARG A C 1
ATOM 758 O O . ARG A 1 88 ? -8.794 -3.515 13.503 1.00 92.81 88 ARG A O 1
ATOM 765 N N . GLU A 1 89 ? -7.120 -4.680 12.561 1.00 92.81 89 GLU A N 1
ATOM 766 C CA . GLU A 1 89 ? -7.239 -5.871 13.406 1.00 92.81 89 GLU A CA 1
ATOM 767 C C . GLU A 1 89 ? -7.103 -5.519 14.892 1.00 92.81 89 GLU A C 1
ATOM 769 O O . GLU A 1 89 ? -7.986 -5.842 15.680 1.00 92.81 89 GLU A O 1
ATOM 774 N N . LYS A 1 90 ? -6.057 -4.774 15.277 1.00 90.88 90 LYS A N 1
ATOM 775 C CA . LYS A 1 90 ? -5.872 -4.333 16.670 1.00 90.88 90 LYS A CA 1
ATOM 776 C C . LYS A 1 90 ? -7.053 -3.522 17.199 1.00 90.88 90 LYS A C 1
ATOM 778 O O . LYS A 1 90 ? -7.454 -3.722 18.340 1.00 90.88 90 LYS A O 1
ATOM 783 N N . LYS A 1 91 ? -7.608 -2.620 16.385 1.00 90.81 91 LYS A N 1
ATOM 784 C CA . LYS A 1 91 ? -8.791 -1.835 16.765 1.00 90.81 91 LYS A CA 1
ATOM 785 C C . LYS A 1 91 ? -10.029 -2.709 16.908 1.00 90.81 91 LYS A C 1
ATOM 787 O O . LYS A 1 91 ? -10.745 -2.565 17.883 1.00 90.81 91 LYS A O 1
ATOM 792 N N . LEU A 1 92 ? -10.259 -3.630 15.972 1.00 88.62 92 LEU A N 1
ATOM 793 C CA . LEU A 1 92 ? -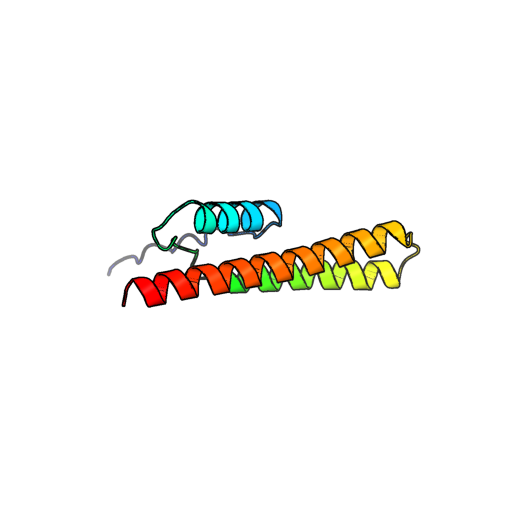11.384 -4.565 16.026 1.00 88.62 92 LEU A CA 1
ATOM 794 C C . LEU A 1 92 ? -11.330 -5.450 17.274 1.00 88.62 92 LEU A C 1
ATOM 796 O O . LEU A 1 92 ? -12.346 -5.613 17.936 1.00 88.62 92 LEU A O 1
ATOM 800 N N . VAL A 1 93 ? -10.150 -5.970 17.620 1.00 89.69 93 VAL A N 1
ATOM 801 C CA . VAL A 1 93 ? -9.954 -6.774 18.835 1.00 89.69 93 VAL A CA 1
ATOM 802 C C . VAL A 1 93 ? -10.120 -5.932 20.101 1.00 89.69 93 VAL A C 1
ATOM 804 O O . VAL A 1 93 ? -10.681 -6.420 21.068 1.00 89.69 93 VAL A O 1
ATOM 807 N N . GLY A 1 94 ? -9.668 -4.675 20.109 1.00 83.19 94 GLY A N 1
ATOM 808 C CA . GLY A 1 94 ? -9.850 -3.778 21.257 1.00 83.19 94 GLY A CA 1
ATOM 809 C C . GLY A 1 94 ? -11.286 -3.280 21.460 1.00 83.19 94 GLY A C 1
ATOM 810 O O . GLY A 1 94 ? -11.591 -2.749 22.524 1.00 83.19 94 GLY A O 1
ATOM 811 N N . LEU A 1 95 ? -12.151 -3.419 20.450 1.00 75.12 95 LEU A N 1
ATOM 812 C CA . LEU A 1 95 ? -13.583 -3.114 20.532 1.00 75.12 95 LEU A CA 1
ATOM 813 C C . LEU A 1 95 ? -14.427 -4.313 21.010 1.00 75.12 95 LEU A C 1
ATOM 815 O O . LEU A 1 95 ? -15.617 -4.124 21.265 1.00 75.12 95 LEU A O 1
ATOM 819 N N . ALA A 1 96 ? -13.840 -5.513 21.079 1.00 53.69 96 ALA A N 1
ATOM 820 C CA . ALA A 1 96 ? -14.473 -6.751 21.540 1.00 53.69 96 ALA A CA 1
ATOM 821 C C . ALA A 1 96 ? -14.248 -6.970 23.043 1.00 53.69 96 ALA A C 1
ATOM 823 O O . ALA A 1 96 ? -15.189 -7.478 23.693 1.00 53.69 96 ALA A O 1
#

Radius of gyration: 17.48 Å; chains: 1; bounding box: 62×16×45 Å